Protein AF-A0A969HAG2-F1 (afdb_monomer_lite)

Radius of gyration: 14.82 Å; chains: 1; bounding box: 41×19×35 Å

Foldseek 3Di:
DDDADDDDDDDDPQFAFLQRDPVGDTPGGDDCVPDDPVVVVVCVVVVAFFDDDDDRPDDPDPDPDPDDPDRRHDDDD

Sequence (77 aa):
MASRKQYRAVFRFGVTTDTLDAEGQITAENDPSALNEAQLRQILPAFLGQIEQTPPLFRPSKGRSAALQTSQSWRNG

pLDDT: mean 78.84, std 22.29, range [33.03, 97.94]

Secondary structure (DSSP, 8-state):
-PPPP-------TTEEETTSSTTSPEEEE---TT--HHHHHHHGGGGSSS---PPPS----SSS-------------

Structure (mmCIF, N/CA/C/O backbone):
data_AF-A0A969HAG2-F1
#
_entry.id   AF-A0A969HAG2-F1
#
loop_
_atom_site.group_PDB
_atom_site.id
_atom_site.type_symbol
_atom_site.label_atom_id
_atom_site.label_alt_id
_atom_site.label_comp_id
_atom_site.label_asym_id
_atom_site.label_entity_id
_atom_site.label_seq_id
_atom_site.pdbx_PDB_ins_code
_atom_site.Cartn_x
_atom_site.Cartn_y
_atom_site.Cartn_z
_atom_site.occupancy
_atom_site.B_iso_or_equiv
_atom_site.auth_seq_id
_atom_site.auth_comp_id
_atom_site.auth_asym_id
_atom_site.auth_atom_id
_atom_site.pdbx_PDB_model_num
ATOM 1 N N . MET A 1 1 ? -28.877 7.773 4.133 1.00 47.56 1 MET A N 1
ATOM 2 C CA . MET A 1 1 ? -28.163 6.950 3.129 1.00 47.56 1 MET A CA 1
ATOM 3 C C . MET A 1 1 ? -26.737 7.470 3.028 1.00 47.56 1 MET A C 1
ATOM 5 O O . MET A 1 1 ? -26.568 8.683 3.063 1.00 47.56 1 MET A O 1
ATOM 9 N N . ALA A 1 2 ? -25.722 6.604 2.997 1.00 70.50 2 ALA A N 1
ATOM 10 C CA . ALA A 1 2 ? -24.331 7.049 2.884 1.00 70.50 2 ALA A CA 1
ATOM 11 C C . ALA A 1 2 ? -24.085 7.659 1.492 1.00 70.50 2 ALA A C 1
ATOM 13 O O . ALA A 1 2 ? -24.482 7.074 0.486 1.00 70.50 2 ALA A O 1
ATOM 14 N N . SER A 1 3 ? -23.467 8.839 1.434 1.00 81.31 3 SER A N 1
ATOM 15 C CA . SER A 1 3 ? -23.090 9.480 0.174 1.00 81.31 3 SER A CA 1
ATOM 16 C C . SER A 1 3 ? -21.885 8.780 -0.455 1.00 81.31 3 SER A C 1
ATOM 18 O O . SER A 1 3 ? -21.028 8.227 0.240 1.00 81.31 3 SER A O 1
ATOM 20 N N . ARG A 1 4 ? -21.802 8.821 -1.789 1.00 87.06 4 ARG A N 1
ATOM 21 C CA . ARG A 1 4 ? -20.611 8.367 -2.511 1.00 87.06 4 ARG A CA 1
ATOM 22 C C . ARG A 1 4 ? -19.428 9.248 -2.118 1.00 87.06 4 ARG A C 1
ATOM 24 O O . ARG A 1 4 ? -19.527 10.471 -2.166 1.00 87.06 4 ARG A O 1
ATOM 31 N N . LYS A 1 5 ? -18.310 8.620 -1.763 1.00 88.50 5 LYS A N 1
ATOM 32 C CA . LYS A 1 5 ? -17.053 9.309 -1.470 1.00 88.50 5 LYS A CA 1
ATOM 33 C C . LYS A 1 5 ? -16.104 9.179 -2.660 1.00 88.50 5 LYS A C 1
ATOM 35 O O . LYS A 1 5 ? -16.144 8.185 -3.383 1.00 88.50 5 LYS A O 1
ATOM 40 N N . GLN A 1 6 ? -15.280 10.197 -2.870 1.00 90.94 6 GLN A N 1
ATOM 41 C CA . GLN A 1 6 ? -14.216 10.212 -3.870 1.00 90.94 6 GLN A CA 1
ATOM 42 C C . GLN A 1 6 ? -12.912 10.577 -3.175 1.00 90.94 6 GLN A C 1
ATOM 44 O O . GLN A 1 6 ? -12.899 11.410 -2.269 1.00 90.94 6 GLN A O 1
ATOM 49 N N . TYR A 1 7 ? -11.830 9.940 -3.600 1.00 90.50 7 TYR A N 1
ATOM 50 C CA . TYR A 1 7 ? -10.526 10.068 -2.972 1.00 90.50 7 TYR A CA 1
ATOM 51 C C . TYR A 1 7 ? -9.448 10.200 -4.039 1.00 90.50 7 TYR A C 1
ATOM 53 O O . TYR A 1 7 ? -9.543 9.592 -5.104 1.00 90.50 7 TYR A O 1
ATOM 61 N N . ARG A 1 8 ? -8.405 10.966 -3.718 1.00 93.62 8 ARG A N 1
ATOM 62 C CA . ARG A 1 8 ? -7.139 10.987 -4.448 1.00 93.62 8 ARG A CA 1
ATOM 63 C C . ARG A 1 8 ? -6.053 10.548 -3.478 1.00 93.62 8 ARG A C 1
ATOM 65 O O . ARG A 1 8 ? -5.968 11.096 -2.384 1.00 93.62 8 ARG A O 1
ATOM 72 N N . ALA A 1 9 ? -5.255 9.568 -3.877 1.00 89.31 9 ALA A N 1
ATOM 73 C CA . ALA A 1 9 ? -4.200 8.996 -3.053 1.00 89.31 9 ALA A CA 1
ATOM 74 C C . ALA A 1 9 ? -2.913 8.837 -3.866 1.00 89.31 9 ALA A C 1
ATOM 76 O O . ALA A 1 9 ? -2.948 8.757 -5.095 1.00 89.31 9 ALA A O 1
ATOM 77 N N . VAL A 1 10 ? -1.790 8.790 -3.156 1.00 94.25 10 VAL A N 1
ATOM 78 C CA . VAL A 1 10 ? -0.467 8.463 -3.690 1.00 94.25 10 VAL A CA 1
ATOM 79 C C . VAL A 1 10 ? 0.087 7.334 -2.834 1.00 94.25 10 VAL A C 1
ATOM 81 O O . VAL A 1 10 ? -0.007 7.391 -1.610 1.00 94.25 10 VAL A O 1
ATOM 84 N N . PHE A 1 11 ? 0.646 6.315 -3.477 1.00 92.00 11 PHE A N 1
ATOM 85 C CA . PHE A 1 11 ? 1.209 5.148 -2.808 1.00 92.00 11 PHE A CA 1
ATOM 86 C C . PHE A 1 11 ? 2.725 5.123 -2.981 1.00 92.00 11 PHE A C 1
ATOM 88 O O . PHE A 1 11 ? 3.237 5.432 -4.058 1.00 92.00 11 PHE A O 1
ATOM 95 N N . ARG A 1 12 ? 3.437 4.711 -1.929 1.00 94.25 12 ARG A N 1
ATOM 96 C CA . ARG A 1 12 ? 4.850 4.331 -1.995 1.00 94.25 12 ARG A CA 1
ATOM 97 C C . ARG A 1 12 ? 4.928 2.809 -2.016 1.00 94.25 12 ARG A C 1
ATOM 99 O O . ARG A 1 12 ? 4.585 2.166 -1.030 1.00 94.25 12 ARG A O 1
ATOM 106 N N . PHE A 1 13 ? 5.363 2.237 -3.133 1.00 95.31 13 PHE A N 1
ATOM 107 C CA . PHE A 1 13 ? 5.561 0.792 -3.237 1.00 95.31 13 PHE A CA 1
ATOM 108 C C . PHE A 1 13 ? 6.824 0.342 -2.496 1.00 95.31 13 PHE A C 1
ATOM 110 O O . PHE A 1 13 ? 7.754 1.125 -2.305 1.00 95.31 13 PHE A O 1
ATOM 117 N N . GLY A 1 14 ? 6.841 -0.928 -2.087 1.00 96.69 14 GLY A N 1
ATOM 118 C CA . GLY A 1 14 ? 7.971 -1.536 -1.381 1.00 96.69 14 GLY A CA 1
ATOM 119 C C . GLY A 1 14 ? 7.995 -1.286 0.128 1.00 96.69 14 GLY A C 1
ATOM 120 O O . GLY A 1 14 ? 8.906 -1.760 0.786 1.00 96.69 14 GLY A O 1
ATOM 121 N N . VAL A 1 15 ? 7.009 -0.590 0.701 1.00 97.44 15 VAL A N 1
ATOM 122 C CA . VAL A 1 15 ? 6.945 -0.312 2.146 1.00 97.44 15 VAL A CA 1
ATOM 123 C C . VAL A 1 15 ? 5.578 -0.703 2.692 1.00 97.44 15 VAL A C 1
ATOM 125 O O . VAL A 1 15 ? 4.555 -0.387 2.089 1.00 97.44 15 VAL A O 1
ATOM 128 N N . THR A 1 16 ? 5.561 -1.370 3.844 1.00 95.44 16 THR A N 1
ATOM 129 C CA . THR A 1 16 ? 4.347 -1.611 4.637 1.00 95.44 16 THR A CA 1
ATOM 130 C C . THR A 1 16 ? 4.484 -0.919 5.983 1.00 95.44 16 THR A C 1
ATOM 132 O O . THR A 1 16 ? 5.529 -1.026 6.624 1.00 95.44 16 THR A O 1
ATOM 135 N N . THR A 1 17 ? 3.432 -0.224 6.414 1.00 94.94 17 THR A N 1
ATOM 136 C CA . THR A 1 17 ? 3.338 0.399 7.740 1.00 94.94 17 THR A CA 1
ATOM 137 C C . THR A 1 17 ? 2.257 -0.273 8.581 1.00 94.94 17 THR A C 1
ATOM 139 O O . THR A 1 17 ? 1.354 -0.913 8.047 1.00 94.94 17 THR A O 1
ATOM 142 N N . ASP A 1 18 ? 2.340 -0.160 9.902 1.00 92.69 18 ASP A N 1
ATOM 143 C CA . ASP A 1 18 ? 1.352 -0.717 10.839 1.00 92.69 18 ASP A CA 1
ATOM 144 C C . ASP A 1 18 ? -0.047 -0.068 10.741 1.00 92.69 18 ASP A C 1
ATOM 146 O O . ASP A 1 18 ? -1.059 -0.728 10.997 1.00 92.69 18 ASP A O 1
ATOM 150 N N . THR A 1 19 ? -0.126 1.196 10.320 1.00 90.19 19 THR A N 1
ATOM 151 C CA . THR A 1 19 ? -1.384 1.937 10.098 1.00 90.19 19 THR A CA 1
ATOM 152 C C . THR A 1 19 ? -1.906 1.864 8.662 1.00 90.19 19 THR A C 1
ATOM 154 O O . THR A 1 19 ? -3.019 2.322 8.399 1.00 90.19 19 THR A O 1
ATOM 157 N N . LEU A 1 20 ? -1.143 1.268 7.738 1.00 90.50 20 LEU A N 1
ATOM 158 C CA . LEU A 1 20 ? -1.408 1.247 6.291 1.00 90.50 20 LEU A CA 1
ATOM 159 C C . LEU A 1 20 ? -1.509 2.642 5.639 1.00 90.50 20 LEU A C 1
ATOM 161 O O . LEU A 1 20 ? -2.116 2.794 4.576 1.00 90.50 20 LEU A O 1
ATOM 165 N N . ASP A 1 21 ? -0.893 3.656 6.245 1.00 91.75 21 ASP A N 1
ATOM 166 C CA . ASP A 1 21 ? -0.678 4.978 5.657 1.00 91.75 21 ASP A CA 1
ATOM 167 C C . ASP A 1 21 ? 0.754 5.483 5.912 1.00 91.75 21 ASP A C 1
ATOM 169 O O . ASP A 1 21 ? 1.592 4.783 6.483 1.00 91.75 21 ASP A O 1
ATOM 173 N N . ALA A 1 22 ? 1.066 6.685 5.425 1.00 92.19 22 ALA A N 1
ATOM 174 C CA . ALA A 1 22 ? 2.410 7.254 5.503 1.00 92.19 22 ALA A CA 1
ATOM 175 C C . ALA A 1 22 ? 2.821 7.710 6.918 1.00 92.19 22 ALA A C 1
ATOM 177 O O . ALA A 1 22 ? 3.982 8.066 7.106 1.00 92.19 22 ALA A O 1
ATOM 178 N N . GLU A 1 23 ? 1.896 7.736 7.885 1.00 90.69 23 GLU A N 1
ATOM 179 C CA . GLU A 1 23 ? 2.152 8.201 9.256 1.00 90.69 23 GLU A CA 1
ATOM 180 C C . GLU A 1 23 ? 2.586 7.058 10.193 1.00 90.69 23 GLU A C 1
ATOM 182 O O . GLU A 1 23 ? 3.117 7.319 11.273 1.00 90.69 23 GLU A O 1
ATOM 187 N N . GLY A 1 24 ? 2.375 5.800 9.789 1.00 90.12 24 GLY A N 1
ATOM 188 C CA . GLY A 1 24 ? 2.704 4.614 10.580 1.00 90.12 24 GLY A CA 1
ATOM 189 C C . GLY A 1 24 ? 4.188 4.252 10.621 1.00 90.12 24 GLY A C 1
ATOM 190 O O . GLY A 1 24 ? 5.014 4.746 9.849 1.00 90.12 24 GLY A O 1
ATOM 191 N N . GLN A 1 25 ? 4.523 3.318 11.509 1.00 94.69 25 GLN A N 1
ATOM 192 C CA . GLN A 1 25 ? 5.864 2.746 11.599 1.00 94.69 25 GLN A CA 1
ATOM 193 C C . GLN A 1 25 ? 6.055 1.676 10.526 1.00 94.69 25 GLN A C 1
ATOM 195 O O . GLN A 1 25 ? 5.173 0.847 10.297 1.00 94.69 25 GLN A O 1
ATOM 200 N N . ILE A 1 26 ? 7.220 1.677 9.873 1.00 96.38 26 ILE A N 1
ATOM 201 C CA . ILE A 1 26 ? 7.572 0.670 8.868 1.00 96.38 26 ILE A CA 1
ATOM 202 C C . ILE A 1 26 ? 7.664 -0.703 9.540 1.00 96.38 26 ILE A C 1
ATOM 204 O O . ILE A 1 26 ? 8.414 -0.891 10.494 1.00 96.38 26 ILE A O 1
ATOM 208 N N . THR A 1 27 ? 6.913 -1.666 9.011 1.00 96.69 27 THR A N 1
ATOM 209 C CA . THR A 1 27 ? 6.908 -3.066 9.462 1.00 96.69 27 THR A CA 1
ATOM 210 C C . THR A 1 27 ? 7.548 -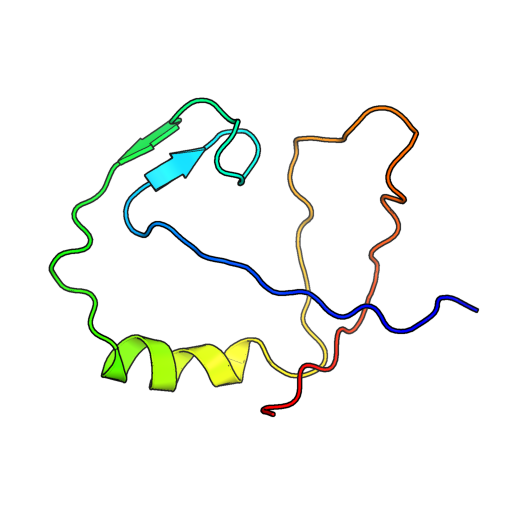4.011 8.451 1.00 96.69 27 THR A C 1
ATOM 212 O O . THR A 1 27 ? 7.997 -5.091 8.829 1.00 96.69 27 THR A O 1
ATOM 215 N N . ALA A 1 28 ? 7.621 -3.615 7.177 1.00 97.44 28 ALA A N 1
ATOM 216 C CA . ALA A 1 28 ? 8.320 -4.363 6.139 1.00 97.44 28 ALA A CA 1
ATOM 217 C C . ALA A 1 28 ? 8.808 -3.447 5.011 1.00 97.44 28 ALA A C 1
ATOM 219 O O . ALA A 1 28 ? 8.123 -2.492 4.633 1.00 97.44 28 ALA A O 1
ATOM 220 N N . GLU A 1 29 ? 9.950 -3.809 4.427 1.00 97.94 29 GLU A N 1
ATOM 221 C CA . GLU A 1 29 ? 10.513 -3.187 3.229 1.00 97.94 29 GLU A CA 1
ATOM 222 C C . GLU A 1 29 ? 10.868 -4.259 2.195 1.00 97.94 29 GLU A C 1
ATOM 224 O O . GLU A 1 29 ? 11.346 -5.337 2.542 1.00 97.94 29 GLU A O 1
ATOM 229 N N . ASN A 1 30 ? 10.612 -3.970 0.922 1.00 96.88 30 ASN A N 1
ATOM 230 C CA . ASN A 1 30 ? 10.909 -4.827 -0.221 1.00 96.88 30 ASN A CA 1
ATOM 231 C C . ASN A 1 30 ? 11.353 -3.959 -1.397 1.00 96.88 30 ASN A C 1
ATOM 233 O O . ASN A 1 30 ? 10.913 -2.817 -1.515 1.00 96.88 30 ASN A O 1
ATOM 237 N N . ASP A 1 31 ? 12.168 -4.513 -2.294 1.00 96.94 31 ASP A N 1
ATOM 238 C CA . ASP A 1 31 ? 12.597 -3.811 -3.502 1.00 96.94 31 ASP A CA 1
ATOM 239 C C . ASP A 1 31 ? 11.441 -3.702 -4.522 1.00 96.94 31 ASP A C 1
ATOM 241 O O . ASP A 1 31 ? 10.977 -4.727 -5.032 1.00 96.94 31 ASP A O 1
ATOM 245 N N . PRO A 1 32 ? 10.957 -2.486 -4.849 1.00 95.56 32 PRO A N 1
ATOM 246 C CA . PRO A 1 32 ? 9.915 -2.297 -5.846 1.00 95.56 32 PRO A CA 1
ATOM 247 C C . PRO A 1 32 ? 10.471 -2.147 -7.272 1.00 95.56 32 PRO A C 1
ATOM 249 O O . PRO A 1 32 ? 9.687 -1.864 -8.173 1.00 95.56 32 PRO A O 1
ATOM 252 N N . SER A 1 33 ? 11.782 -2.299 -7.507 1.00 95.06 33 SER A N 1
ATOM 253 C CA . SER A 1 33 ? 12.435 -2.029 -8.802 1.00 95.06 33 SER A CA 1
ATOM 254 C C . SER A 1 33 ? 11.858 -2.817 -9.983 1.00 95.06 33 SER A C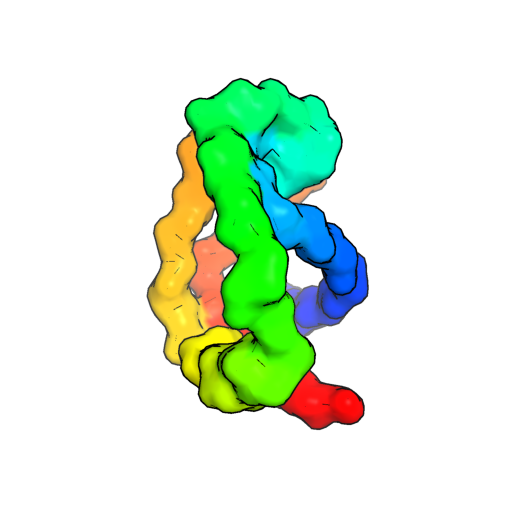 1
ATOM 256 O O . SER A 1 33 ? 11.875 -2.341 -11.117 1.00 95.06 33 SER A O 1
ATOM 258 N N . ALA A 1 34 ? 11.307 -4.004 -9.722 1.00 94.25 34 ALA A N 1
ATOM 259 C CA . ALA A 1 34 ? 10.665 -4.836 -10.734 1.00 94.25 34 ALA A CA 1
ATOM 260 C C . ALA A 1 34 ? 9.264 -4.342 -11.144 1.00 94.25 34 ALA A C 1
ATOM 262 O O . ALA A 1 34 ? 8.733 -4.804 -12.157 1.00 94.25 34 ALA A O 1
ATOM 263 N N . LEU A 1 35 ? 8.651 -3.434 -10.374 1.00 94.44 35 LEU A N 1
ATOM 264 C CA . LEU A 1 35 ? 7.334 -2.881 -10.677 1.00 94.44 35 LEU A CA 1
ATOM 265 C C . LEU A 1 35 ? 7.433 -1.846 -11.794 1.00 94.44 35 LEU A C 1
ATOM 267 O O . LEU A 1 35 ? 8.241 -0.921 -11.747 1.00 94.44 35 LEU A O 1
ATOM 271 N N . ASN A 1 36 ? 6.533 -1.948 -12.767 1.00 94.88 36 ASN A N 1
ATOM 272 C CA . ASN A 1 36 ? 6.368 -0.929 -13.795 1.00 94.88 36 ASN A CA 1
ATOM 273 C C . ASN A 1 36 ? 4.902 -0.526 -13.987 1.00 94.88 36 ASN A C 1
ATOM 275 O O . ASN A 1 36 ? 3.962 -1.214 -13.584 1.00 94.88 36 ASN A O 1
ATOM 279 N N . GLU A 1 37 ? 4.708 0.621 -14.635 1.00 94.81 37 GLU A N 1
ATOM 280 C CA . GLU A 1 37 ? 3.387 1.206 -14.855 1.00 94.81 37 GLU A CA 1
ATOM 281 C C . GLU A 1 37 ? 2.455 0.289 -15.661 1.00 94.81 37 GLU A C 1
ATOM 283 O O . GLU A 1 37 ? 1.261 0.224 -15.373 1.00 94.81 37 GLU A O 1
ATOM 288 N N . ALA A 1 38 ? 2.98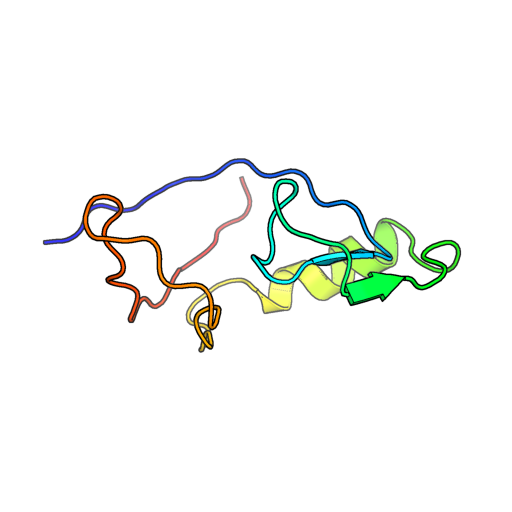2 -0.453 -16.641 1.00 96.44 38 ALA A N 1
ATOM 289 C CA . ALA A 1 38 ? 2.174 -1.345 -17.467 1.00 96.44 38 ALA A CA 1
ATOM 290 C C . ALA A 1 38 ? 1.578 -2.494 -16.639 1.00 96.44 38 ALA A C 1
ATOM 292 O O . ALA A 1 38 ? 0.385 -2.775 -16.757 1.00 96.44 38 ALA A O 1
ATOM 293 N N . GLN A 1 39 ? 2.368 -3.097 -15.746 1.00 94.75 39 GLN A N 1
ATOM 294 C CA . GLN A 1 39 ? 1.890 -4.117 -14.808 1.00 94.75 39 GLN A CA 1
ATOM 295 C C . GLN A 1 39 ? 0.812 -3.558 -13.874 1.00 94.75 39 GLN A C 1
ATOM 297 O O . GLN A 1 39 ? -0.230 -4.183 -13.682 1.00 94.75 39 GLN A O 1
ATOM 302 N N . LEU A 1 40 ? 1.017 -2.352 -13.334 1.00 93.50 40 LEU A N 1
ATOM 303 C CA . LEU A 1 40 ? 0.018 -1.708 -12.477 1.00 93.50 40 LEU A CA 1
ATOM 304 C C . LEU A 1 40 ? -1.290 -1.464 -13.239 1.00 93.50 40 LEU A C 1
ATOM 306 O O . LEU A 1 40 ? -2.361 -1.825 -12.755 1.00 93.50 40 LEU A O 1
ATOM 310 N N . ARG A 1 41 ? -1.220 -0.927 -14.463 1.00 95.44 41 ARG A N 1
ATOM 311 C CA . ARG A 1 41 ? -2.397 -0.695 -15.319 1.00 95.44 41 ARG A CA 1
ATOM 312 C C . ARG A 1 41 ? -3.166 -1.977 -15.641 1.00 95.44 41 ARG A C 1
ATOM 314 O O . ARG A 1 41 ? -4.382 -1.912 -15.787 1.00 95.44 41 ARG A O 1
ATOM 321 N N . GLN A 1 42 ? -2.485 -3.118 -15.728 1.00 96.62 42 GLN A N 1
ATOM 322 C CA . GLN A 1 42 ? -3.120 -4.420 -15.951 1.00 96.62 42 GLN A CA 1
ATOM 323 C C . GLN A 1 42 ? -3.857 -4.947 -14.711 1.00 96.62 42 GLN A C 1
ATOM 325 O O . GLN A 1 42 ? -4.877 -5.615 -14.856 1.00 96.62 42 GLN A O 1
ATOM 330 N N . ILE A 1 43 ? -3.374 -4.638 -13.503 1.00 94.38 43 ILE A N 1
ATOM 331 C CA . ILE A 1 43 ? -3.925 -5.167 -12.244 1.00 94.38 43 ILE A CA 1
ATOM 332 C C . ILE A 1 43 ? -5.022 -4.259 -11.661 1.00 94.38 43 ILE A C 1
ATOM 334 O O . ILE A 1 43 ? -5.984 -4.756 -11.079 1.00 94.38 43 ILE A O 1
ATOM 338 N N . LEU A 1 44 ? -4.927 -2.936 -11.843 1.00 94.06 44 LEU A N 1
ATOM 339 C CA . LEU A 1 44 ? -5.897 -1.962 -11.314 1.00 94.06 44 LEU A CA 1
ATOM 340 C C . LEU A 1 44 ? -7.379 -2.276 -11.625 1.00 94.06 44 LEU A C 1
ATOM 342 O O . LEU A 1 44 ? -8.206 -2.063 -10.735 1.00 94.06 44 LEU A O 1
ATOM 346 N N . PRO A 1 45 ? -7.757 -2.813 -12.805 1.00 95.12 45 PRO A N 1
ATOM 347 C CA . PRO A 1 45 ? -9.141 -3.196 -13.084 1.00 95.12 45 PRO A CA 1
ATOM 348 C C . PRO A 1 45 ? -9.742 -4.194 -12.084 1.00 95.12 45 PRO A C 1
ATOM 350 O O . PRO A 1 45 ? -10.947 -4.149 -11.851 1.00 95.12 45 PRO A O 1
ATOM 353 N N . ALA A 1 46 ? -8.926 -5.048 -11.454 1.00 93.00 46 ALA A N 1
ATOM 354 C CA . ALA A 1 46 ? -9.386 -6.012 -10.449 1.00 93.00 46 ALA A CA 1
ATOM 355 C C . ALA A 1 46 ? -9.893 -5.349 -9.155 1.00 93.00 46 ALA A C 1
ATOM 357 O O . ALA A 1 46 ? -10.576 -5.987 -8.358 1.00 93.00 46 ALA A O 1
ATOM 358 N N . PHE A 1 47 ? -9.585 -4.066 -8.951 1.00 91.38 47 PHE A N 1
ATOM 359 C CA . PHE A 1 47 ? -10.050 -3.282 -7.809 1.00 91.38 47 PHE A CA 1
ATOM 360 C C . PHE A 1 47 ? -11.322 -2.480 -8.114 1.00 91.38 47 PHE A C 1
ATOM 362 O O . PHE A 1 47 ? -11.788 -1.739 -7.250 1.00 91.38 47 PHE A O 1
ATOM 369 N N . LEU A 1 48 ? -11.895 -2.599 -9.319 1.00 91.31 48 LEU A N 1
ATOM 370 C CA . LEU A 1 48 ? -13.138 -1.925 -9.694 1.00 91.31 48 LEU A CA 1
ATOM 371 C C . LEU A 1 48 ? -14.377 -2.776 -9.366 1.00 91.31 48 LEU A C 1
ATOM 373 O O . LEU A 1 48 ? -14.347 -3.998 -9.440 1.00 91.31 48 LEU A O 1
ATOM 377 N N . GLY A 1 49 ? -15.508 -2.127 -9.064 1.00 90.38 49 GLY A N 1
ATOM 378 C CA . GLY A 1 49 ? -16.772 -2.820 -8.766 1.00 90.38 49 GLY A CA 1
ATOM 379 C C . GLY A 1 49 ? -16.946 -3.216 -7.295 1.00 90.38 49 GLY A C 1
ATOM 380 O O . GLY A 1 49 ? -16.440 -2.558 -6.398 1.00 90.38 49 GLY A O 1
ATOM 381 N N . GLN A 1 50 ? -17.749 -4.242 -7.010 1.00 92.06 50 GLN A N 1
ATOM 382 C CA . GLN A 1 50 ? -17.897 -4.716 -5.629 1.00 92.06 50 GLN A CA 1
ATOM 383 C C . GLN A 1 50 ? -16.685 -5.577 -5.271 1.00 92.06 50 GLN A C 1
ATOM 385 O O . GLN A 1 50 ? -16.410 -6.551 -5.965 1.00 92.06 50 GLN A O 1
ATOM 390 N N . ILE A 1 51 ? -15.981 -5.219 -4.200 1.00 92.00 51 ILE A N 1
ATOM 391 C CA . ILE A 1 51 ? -14.837 -5.974 -3.689 1.00 92.00 51 ILE A CA 1
ATOM 392 C C . ILE A 1 51 ? -14.985 -6.158 -2.182 1.00 92.00 51 ILE A C 1
ATOM 394 O O . ILE A 1 51 ? -15.446 -5.251 -1.486 1.00 92.00 51 ILE A O 1
ATOM 398 N N . GLU A 1 52 ? -14.577 -7.322 -1.690 1.00 91.62 52 GLU A N 1
ATOM 399 C CA . GLU A 1 52 ? -14.456 -7.580 -0.258 1.00 91.62 52 GLU A CA 1
ATOM 400 C C . GLU A 1 52 ? -13.156 -6.954 0.251 1.00 91.62 52 GLU A C 1
ATOM 402 O O . GLU A 1 52 ? -12.085 -7.160 -0.321 1.00 91.62 52 GLU A O 1
ATOM 407 N N . 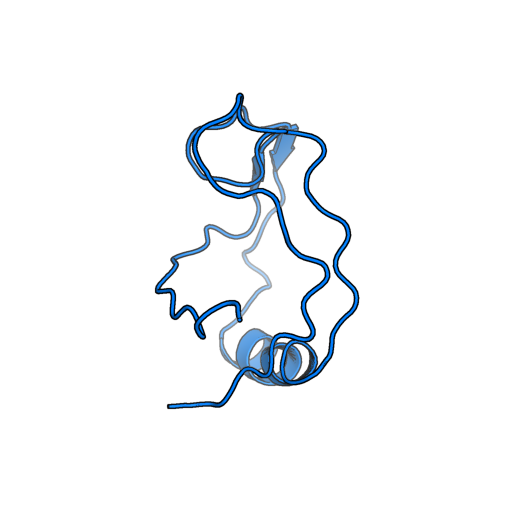GLN A 1 53 ? -13.249 -6.160 1.314 1.00 86.56 53 GLN A N 1
ATOM 408 C CA . GLN A 1 53 ? -12.094 -5.518 1.936 1.00 86.56 53 GLN A CA 1
ATOM 409 C C . GLN A 1 53 ? -12.011 -5.930 3.396 1.00 86.56 53 GLN A C 1
ATOM 411 O O . GLN A 1 53 ? -12.971 -5.760 4.147 1.00 86.56 53 GLN A O 1
ATOM 416 N N . THR A 1 54 ? -10.838 -6.394 3.816 1.00 88.88 54 THR A N 1
ATOM 417 C CA . THR A 1 54 ? -10.521 -6.531 5.238 1.00 88.88 54 THR A CA 1
ATOM 418 C C . THR A 1 54 ? -10.045 -5.175 5.752 1.00 88.88 54 THR A C 1
ATOM 420 O O . THR A 1 54 ? -9.028 -4.674 5.265 1.00 88.88 54 THR A O 1
ATOM 423 N N . PRO A 1 55 ? -10.747 -4.548 6.712 1.00 82.81 55 PRO A N 1
ATOM 424 C CA . PRO A 1 55 ? -10.305 -3.277 7.267 1.00 82.81 55 PRO A CA 1
ATOM 425 C C . PRO A 1 55 ? -8.950 -3.418 7.977 1.00 82.81 55 PRO A C 1
ATOM 427 O O . PRO A 1 55 ? -8.694 -4.469 8.574 1.00 82.81 55 PRO A O 1
ATOM 430 N N . PRO A 1 56 ? -8.111 -2.366 7.986 1.00 76.56 56 PRO A N 1
ATOM 431 C CA . PRO A 1 56 ? -6.903 -2.352 8.802 1.00 76.56 56 PRO A CA 1
ATOM 432 C C . PRO A 1 56 ? -7.216 -2.636 10.274 1.00 76.56 56 PRO A C 1
ATOM 434 O O . PRO A 1 56 ? -8.256 -2.228 10.801 1.00 76.56 56 PRO A O 1
ATOM 437 N N . LEU A 1 57 ? -6.276 -3.305 10.950 1.00 76.44 57 LEU A N 1
ATOM 438 C CA . LEU A 1 57 ? -6.333 -3.530 12.398 1.00 76.44 57 LEU A CA 1
ATOM 439 C C . LEU A 1 57 ? -6.306 -2.206 13.171 1.00 76.44 57 LEU A C 1
ATOM 441 O O . LEU A 1 57 ? -6.954 -2.087 14.212 1.00 76.44 57 LEU A O 1
ATOM 445 N N . PHE A 1 58 ? -5.608 -1.199 12.637 1.00 67.94 58 PHE A N 1
ATOM 446 C CA . PHE A 1 58 ? -5.620 0.153 13.172 1.00 67.94 58 PHE A CA 1
ATOM 447 C C . PHE A 1 58 ? -7.030 0.756 13.072 1.00 67.94 58 PHE A C 1
ATOM 449 O O . PHE A 1 58 ? -7.506 1.129 11.997 1.00 67.94 58 PHE A O 1
ATOM 456 N N . ARG A 1 59 ? -7.722 0.847 14.215 1.00 57.34 59 ARG A N 1
ATOM 457 C CA . ARG A 1 59 ? -9.001 1.553 14.335 1.00 57.34 59 ARG A CA 1
ATOM 458 C C . ARG A 1 59 ? -8.755 2.954 14.896 1.00 57.34 59 ARG A C 1
ATOM 460 O O . ARG A 1 59 ? -8.411 3.056 16.074 1.00 57.34 59 ARG A O 1
ATOM 467 N N . PRO A 1 60 ? -8.980 4.035 14.129 1.00 54.69 60 PRO A N 1
ATOM 468 C CA . PRO A 1 60 ? -8.957 5.367 14.713 1.00 54.69 60 PRO A CA 1
ATOM 469 C C . PRO A 1 60 ? -10.039 5.476 15.796 1.00 54.69 60 PRO A C 1
ATOM 471 O O . PRO A 1 60 ? -11.169 5.002 15.624 1.00 54.69 60 PRO A O 1
ATOM 474 N N . SER A 1 61 ? -9.696 6.102 16.922 1.00 42.97 61 SER A N 1
ATOM 475 C CA . SER A 1 61 ? -10.666 6.468 17.950 1.00 42.97 61 SER A CA 1
ATOM 476 C C . SER A 1 61 ? -11.720 7.401 17.337 1.00 42.97 61 SER A C 1
ATOM 478 O O . SER A 1 61 ? -11.429 8.227 16.472 1.00 42.97 61 SER A O 1
ATOM 480 N N . LYS A 1 62 ? -12.983 7.168 17.713 1.00 46.41 62 LYS A N 1
ATOM 481 C CA . LYS A 1 62 ? -14.208 7.804 17.195 1.00 46.41 62 LYS A CA 1
ATOM 482 C C . LYS A 1 62 ? -13.994 9.227 16.650 1.00 46.41 62 LYS A C 1
ATOM 484 O O . LYS A 1 62 ? -13.702 10.147 17.404 1.00 46.41 62 LYS A O 1
ATOM 489 N N . GLY A 1 63 ? -14.234 9.393 15.347 1.00 44.16 63 GLY A N 1
ATOM 490 C CA . GLY A 1 63 ? -14.217 10.694 14.662 1.00 44.16 63 GLY A CA 1
ATOM 491 C C . GLY A 1 63 ? -14.110 10.602 13.136 1.00 44.16 63 GLY A C 1
ATOM 492 O O . GLY A 1 63 ? -14.608 11.470 12.428 1.00 44.16 63 GLY A O 1
ATOM 493 N N . ARG A 1 64 ? -13.553 9.508 12.601 1.00 41.97 64 ARG A N 1
ATOM 494 C CA . ARG A 1 64 ? -13.636 9.155 11.174 1.00 41.97 64 ARG A CA 1
ATOM 495 C C . ARG A 1 64 ? -14.522 7.925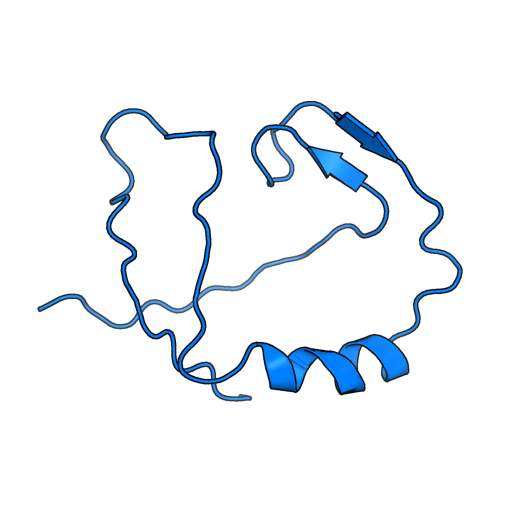 11.055 1.00 41.97 64 ARG A C 1
ATOM 497 O O . ARG A 1 64 ? -14.190 6.889 11.616 1.00 41.97 64 ARG A O 1
ATOM 504 N N . SER A 1 65 ? -15.676 8.043 10.406 1.00 39.41 65 SER A N 1
ATOM 505 C CA . SER A 1 65 ? -16.664 6.968 10.277 1.00 39.41 65 SER A CA 1
ATOM 506 C C . SER A 1 65 ? -16.028 5.685 9.722 1.00 39.41 65 SER A C 1
ATOM 508 O O . SER A 1 65 ? -15.878 5.540 8.510 1.00 39.41 65 SER A O 1
ATOM 510 N N . ALA A 1 66 ? -15.683 4.746 10.603 1.00 40.00 66 ALA A N 1
ATOM 511 C CA . ALA A 1 66 ? -15.370 3.365 10.263 1.00 40.00 66 ALA A CA 1
ATOM 512 C C . ALA A 1 66 ? -16.691 2.617 10.039 1.00 40.00 66 ALA A C 1
ATOM 514 O O . ALA A 1 66 ? -17.128 1.810 10.850 1.00 40.00 66 ALA A O 1
ATOM 515 N N . ALA A 1 67 ? -17.372 2.962 8.953 1.00 40.31 67 ALA A N 1
ATOM 516 C CA . ALA A 1 67 ? -18.464 2.174 8.414 1.00 40.31 67 ALA A CA 1
ATOM 517 C C . ALA A 1 67 ? -18.072 1.851 6.983 1.00 40.31 67 ALA A C 1
ATOM 519 O O . ALA A 1 67 ? -18.255 2.702 6.121 1.00 40.31 67 ALA A O 1
ATOM 520 N N . LEU A 1 68 ? -17.483 0.683 6.735 1.00 41.72 68 LEU A N 1
ATOM 521 C CA . LEU A 1 68 ? -17.250 0.219 5.369 1.00 41.72 68 LEU A CA 1
ATOM 522 C C . LEU A 1 68 ? -17.501 -1.285 5.288 1.00 41.72 68 LEU A C 1
ATOM 524 O O . LEU A 1 68 ? -16.588 -2.090 5.173 1.00 41.72 68 LEU A O 1
ATOM 528 N N . GLN A 1 69 ? -18.779 -1.650 5.337 1.00 42.31 69 GLN A N 1
ATOM 529 C CA . GLN A 1 69 ? -19.268 -2.673 4.426 1.00 42.31 69 GLN A CA 1
ATOM 530 C C . GLN A 1 69 ? -19.718 -1.892 3.195 1.00 42.31 69 GLN A C 1
ATOM 532 O O . GLN A 1 69 ? -20.782 -1.276 3.1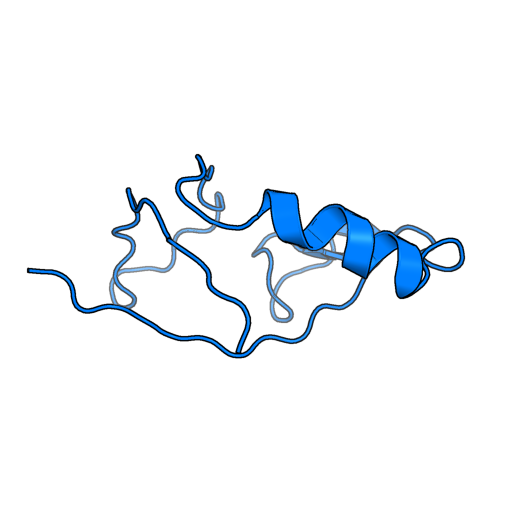90 1.00 42.31 69 GLN A O 1
ATOM 537 N N . THR A 1 70 ? -18.841 -1.765 2.205 1.00 42.59 70 THR A N 1
ATOM 538 C CA . THR A 1 70 ? -19.160 -1.006 0.996 1.00 42.59 70 THR A CA 1
ATOM 539 C C . THR A 1 70 ? -18.614 -1.731 -0.209 1.00 42.59 70 THR A C 1
ATOM 541 O O . THR A 1 70 ? -17.419 -1.692 -0.482 1.00 42.59 70 THR A O 1
ATOM 544 N N . SER A 1 71 ? -19.533 -2.303 -0.978 1.00 35.03 71 SER A N 1
ATOM 545 C CA . SER A 1 71 ? -19.400 -2.345 -2.425 1.00 35.03 71 SER A CA 1
ATOM 546 C C . SER A 1 71 ? -18.974 -0.950 -2.911 1.00 35.03 71 SER A C 1
ATOM 548 O O . SER A 1 71 ? -19.759 -0.003 -2.876 1.00 35.03 71 SER A O 1
ATOM 550 N N . GLN A 1 72 ? -17.710 -0.794 -3.301 1.00 42.12 72 GLN A N 1
ATOM 551 C CA . GLN A 1 72 ? -17.187 0.465 -3.828 1.00 42.12 72 GLN A CA 1
ATOM 552 C C . GLN A 1 72 ? -17.004 0.342 -5.332 1.00 42.12 72 GLN A C 1
ATOM 554 O O . GLN A 1 72 ? -15.940 -0.021 -5.804 1.00 42.12 72 GLN A O 1
ATOM 559 N N . SER A 1 73 ? -18.032 0.685 -6.108 1.00 37.41 73 SER A N 1
ATOM 560 C CA . SER A 1 73 ? -17.905 0.739 -7.564 1.00 37.41 73 SER A CA 1
ATOM 561 C C . SER A 1 73 ? -16.933 1.852 -7.985 1.00 37.41 73 SER A C 1
ATOM 563 O O . SER A 1 73 ? -17.305 3.031 -8.080 1.00 37.41 73 SER A O 1
ATOM 565 N N . TRP A 1 74 ? -15.684 1.492 -8.248 1.00 48.16 74 TRP A N 1
ATOM 566 C CA . TRP A 1 74 ? -14.722 2.378 -8.891 1.00 48.16 74 TRP A CA 1
ATOM 567 C C . TRP A 1 74 ? -15.010 2.451 -10.401 1.00 48.16 74 TRP A C 1
ATOM 569 O O . TRP A 1 74 ? -15.295 1.439 -11.039 1.00 48.16 74 TRP A O 1
ATOM 579 N N . ARG A 1 75 ? -14.972 3.658 -10.977 1.00 38.41 75 ARG A N 1
ATOM 580 C CA . ARG A 1 75 ? -14.981 3.889 -12.432 1.00 38.41 75 ARG A CA 1
ATOM 581 C C . ARG A 1 75 ? -13.734 4.685 -12.790 1.00 38.41 75 ARG A C 1
ATOM 583 O O . ARG A 1 75 ? -13.378 5.590 -12.039 1.00 38.41 75 ARG A O 1
ATOM 590 N N . ASN A 1 76 ? -13.141 4.371 -13.938 1.00 33.03 76 ASN A N 1
ATOM 591 C CA . ASN A 1 76 ? -12.119 5.206 -14.560 1.00 33.03 76 ASN A CA 1
ATOM 592 C C . ASN A 1 76 ? -12.742 6.561 -14.924 1.00 33.03 76 ASN A C 1
ATOM 594 O O . ASN A 1 76 ? -13.799 6.596 -15.560 1.00 33.03 76 ASN A O 1
ATOM 598 N N . GLY A 1 77 ? -12.114 7.638 -14.457 1.00 37.41 77 GLY A N 1
ATOM 599 C CA . GLY A 1 77 ? -12.252 8.977 -15.023 1.00 37.41 77 GLY A CA 1
ATOM 600 C C . GLY A 1 77 ? -11.116 9.223 -15.997 1.00 37.41 77 GLY A C 1
ATOM 601 O O . GLY A 1 77 ? -10.027 8.655 -15.750 1.00 37.41 77 GLY A O 1
#